Protein AF-A0A5Q4SX88-F1 (afdb_monomer)

Mean predicted aligned error: 12.03 Å

Radius of gyration: 27.86 Å; Cα contacts (8 Å, |Δi|>4): 164; chains: 1; bounding box: 50×24×76 Å

Foldseek 3Di:
DFLLVVLCVVCVVLVHDSVVQCVQQVPPDSRPDDVPDDTDDDPPPPVPPPPDFDFDADPDLVCQDAFQFAVLQLLLFVLLVVVVLQQDPVGTHRGRDPRQLSSQLSLQVVVVDDDPSSRSGDDRVSRVVSRRGDDD

Structure (mmCIF, N/CA/C/O backbone):
data_AF-A0A5Q4SX88-F1
#
_entry.id   AF-A0A5Q4SX88-F1
#
loop_
_atom_site.group_PDB
_atom_site.id
_atom_site.type_symbol
_atom_site.label_atom_id
_atom_site.label_alt_id
_atom_site.label_comp_id
_atom_site.label_asym_id
_atom_site.label_entity_id
_atom_site.label_seq_id
_atom_site.pdbx_PDB_ins_code
_atom_site.Cartn_x
_atom_site.Cartn_y
_atom_site.Cartn_z
_atom_site.occupancy
_atom_site.B_iso_or_equiv
_atom_site.auth_seq_id
_atom_site.auth_comp_id
_atom_site.auth_asym_id
_atom_site.auth_atom_id
_atom_site.pdbx_PDB_model_num
ATOM 1 N N . MET A 1 1 ? -32.155 2.358 54.086 1.00 53.03 1 MET A N 1
ATOM 2 C CA . MET A 1 1 ? -31.452 2.124 52.805 1.00 53.03 1 MET A CA 1
ATOM 3 C C . MET A 1 1 ? -30.648 0.853 52.963 1.00 53.03 1 MET A C 1
ATOM 5 O O . MET A 1 1 ? -30.009 0.718 54.001 1.00 53.03 1 MET A O 1
ATOM 9 N N . LYS A 1 2 ? -30.743 -0.087 52.019 1.00 61.09 2 LYS A N 1
ATOM 10 C CA . LYS A 1 2 ? -29.957 -1.328 52.047 1.00 61.09 2 LYS A CA 1
ATOM 11 C C . LYS A 1 2 ? -28.731 -1.163 51.150 1.00 61.09 2 LYS A C 1
ATOM 13 O O . LYS A 1 2 ? -28.783 -0.443 50.158 1.00 61.09 2 LYS A O 1
ATOM 18 N N . SER A 1 3 ? -27.621 -1.799 51.494 1.00 59.66 3 SER A N 1
ATOM 19 C CA . SER A 1 3 ? -26.359 -1.692 50.749 1.00 59.66 3 SER A CA 1
ATOM 20 C C . SER A 1 3 ? -26.474 -2.179 49.293 1.00 59.66 3 SER A C 1
ATOM 22 O O . SER A 1 3 ? -25.838 -1.594 48.412 1.00 59.66 3 SER A O 1
ATOM 24 N N . GLY A 1 4 ? -27.362 -3.138 48.999 1.00 63.97 4 GLY A N 1
ATOM 25 C CA . GLY A 1 4 ? -27.750 -3.494 47.630 1.00 63.97 4 GLY A CA 1
ATOM 26 C C . GLY A 1 4 ? -28.327 -2.332 46.800 1.00 63.97 4 GLY A C 1
ATOM 27 O O . GLY A 1 4 ? -28.047 -2.237 45.600 1.00 63.97 4 GLY A O 1
ATOM 28 N N . ASP A 1 5 ? -29.037 -1.386 47.425 1.00 74.12 5 ASP A N 1
ATOM 29 C CA . ASP A 1 5 ? -29.512 -0.160 46.762 1.00 74.12 5 ASP A CA 1
ATOM 30 C C . ASP A 1 5 ? -28.326 0.758 46.419 1.00 74.12 5 ASP A C 1
ATOM 32 O O . ASP A 1 5 ? -28.269 1.357 45.342 1.00 74.12 5 ASP A O 1
ATOM 36 N N . THR A 1 6 ? -27.328 0.816 47.307 1.00 81.56 6 THR A N 1
ATOM 37 C CA . THR A 1 6 ? -26.106 1.609 47.123 1.00 81.56 6 THR A CA 1
ATOM 38 C C . THR A 1 6 ? -25.249 1.065 45.980 1.00 81.56 6 THR A C 1
ATOM 40 O O . THR A 1 6 ? -24.835 1.831 45.108 1.00 81.56 6 THR A O 1
ATOM 43 N N . LEU A 1 7 ? -25.014 -0.253 45.923 1.00 84.06 7 LEU A N 1
ATOM 44 C CA . LEU A 1 7 ? -24.296 -0.867 44.800 1.00 84.06 7 LEU A CA 1
ATOM 45 C C . LEU A 1 7 ? -25.041 -0.674 43.482 1.00 84.06 7 LEU A C 1
ATOM 47 O O . LEU A 1 7 ? -24.400 -0.417 42.464 1.00 84.06 7 LEU A O 1
ATOM 51 N N . SER A 1 8 ? -26.373 -0.750 43.496 1.00 86.56 8 SER A N 1
ATOM 52 C CA . SER A 1 8 ? -27.201 -0.508 42.310 1.00 86.56 8 SER A CA 1
ATOM 53 C C . SER A 1 8 ? -27.068 0.933 41.805 1.00 86.56 8 SER A C 1
ATOM 55 O O . SER A 1 8 ? -26.908 1.158 40.601 1.00 86.56 8 SER A O 1
ATOM 57 N N . ALA A 1 9 ? -27.037 1.916 42.710 1.00 86.62 9 ALA A N 1
ATOM 58 C CA . ALA A 1 9 ? -26.814 3.319 42.361 1.00 86.62 9 ALA A CA 1
ATOM 59 C C . ALA A 1 9 ? -25.403 3.564 41.791 1.00 86.62 9 ALA A C 1
ATOM 61 O O . ALA A 1 9 ? -25.248 4.266 40.788 1.00 86.62 9 ALA A O 1
ATOM 62 N N . ILE A 1 10 ? -24.370 2.947 42.377 1.00 85.00 10 ILE A N 1
ATOM 63 C CA . ILE A 1 10 ? -22.984 3.035 41.884 1.00 85.00 10 ILE A CA 1
ATOM 64 C C . ILE A 1 10 ? -22.863 2.363 40.514 1.00 85.00 10 ILE A C 1
ATOM 66 O O . ILE A 1 10 ? -22.294 2.943 39.588 1.00 85.00 10 ILE A O 1
ATOM 70 N N . ALA A 1 11 ? -23.429 1.167 40.359 1.00 86.94 11 ALA A N 1
ATOM 71 C CA . ALA A 1 11 ? -23.432 0.432 39.102 1.00 86.94 11 ALA A CA 1
ATOM 72 C C . ALA A 1 11 ? -24.060 1.269 37.982 1.00 86.94 11 ALA A C 1
ATOM 74 O O . ALA A 1 11 ? -23.442 1.459 36.936 1.00 86.94 11 ALA A O 1
ATOM 75 N N . THR A 1 12 ? -25.221 1.868 38.251 1.00 86.56 12 THR A N 1
ATOM 76 C CA . THR A 1 12 ? -25.916 2.756 37.310 1.00 86.56 12 THR A CA 1
ATOM 77 C C . THR A 1 12 ? -25.064 3.973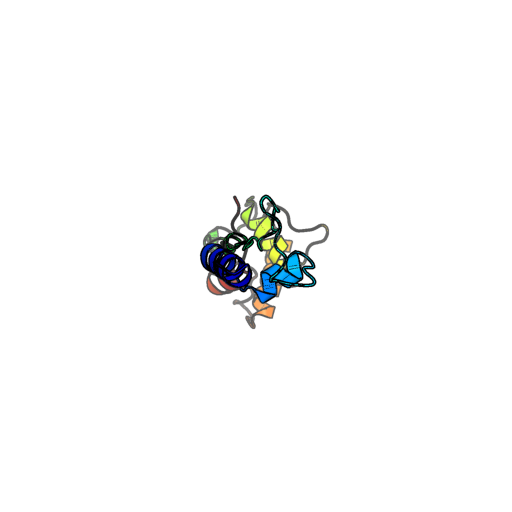 36.949 1.00 86.56 12 THR A C 1
ATOM 79 O O . THR A 1 12 ? -24.861 4.260 35.768 1.00 86.56 12 THR A O 1
ATOM 82 N N . ARG A 1 13 ? -24.486 4.657 37.947 1.00 85.81 13 ARG A N 1
ATOM 83 C CA . ARG A 1 13 ? -23.631 5.839 37.737 1.00 85.81 13 ARG A CA 1
ATOM 84 C C . ARG A 1 13 ? -22.412 5.537 36.864 1.00 85.81 13 ARG A C 1
ATOM 86 O O . ARG A 1 13 ? -22.007 6.374 36.062 1.00 85.81 13 ARG A O 1
ATOM 93 N N . HIS A 1 14 ? -21.844 4.345 37.011 1.00 86.50 14 HIS A N 1
ATOM 94 C CA . HIS A 1 14 ? -20.668 3.899 36.265 1.00 86.50 14 HIS A CA 1
ATOM 95 C C . HIS A 1 14 ? -21.012 3.019 35.057 1.00 86.50 14 HIS A C 1
ATOM 97 O O . HIS A 1 14 ? -20.108 2.436 34.459 1.00 86.50 14 HIS A O 1
ATOM 103 N N . LYS A 1 15 ? -22.298 2.946 34.675 1.00 86.06 15 LYS A N 1
ATOM 104 C CA . LYS A 1 15 ? -22.801 2.160 33.538 1.00 86.06 15 LYS A CA 1
ATOM 105 C C . LYS A 1 15 ? -22.282 0.711 33.548 1.00 86.06 15 LYS A C 1
ATOM 107 O O . LYS A 1 15 ? -21.815 0.187 32.540 1.00 86.06 15 LYS A O 1
ATOM 112 N N . THR A 1 16 ? -22.333 0.079 34.713 1.00 88.38 16 THR A N 1
ATOM 113 C CA . THR A 1 16 ? -21.949 -1.317 34.949 1.00 88.38 16 THR A CA 1
ATOM 114 C C . THR A 1 16 ? -23.057 -2.044 35.720 1.00 88.38 16 THR A C 1
ATOM 116 O O . THR A 1 16 ? -24.146 -1.501 35.889 1.00 88.38 16 THR A O 1
ATOM 119 N N . THR A 1 17 ? -22.814 -3.273 36.182 1.00 88.88 17 THR A N 1
ATOM 120 C CA . THR A 1 17 ? -23.775 -4.054 36.979 1.00 88.88 17 THR A CA 1
ATOM 121 C C . THR A 1 17 ? -23.272 -4.297 38.399 1.00 88.88 17 THR A C 1
ATOM 123 O O . THR A 1 17 ? -22.064 -4.321 38.649 1.00 88.88 17 THR A O 1
ATOM 126 N N . VAL A 1 18 ? -24.200 -4.537 39.329 1.00 87.56 18 VAL A N 1
ATOM 127 C CA . VAL A 1 18 ? -23.877 -4.927 40.712 1.00 87.56 18 VAL A CA 1
ATOM 128 C C . VAL A 1 18 ? -23.005 -6.181 40.731 1.00 87.56 18 VAL A C 1
ATOM 130 O O . VAL A 1 18 ? -21.976 -6.196 41.398 1.00 87.56 18 VAL A O 1
ATOM 133 N N . ALA A 1 19 ? -23.340 -7.192 39.924 1.00 86.06 19 ALA A N 1
ATOM 134 C CA . ALA A 1 19 ? -22.550 -8.417 39.809 1.00 86.06 19 ALA A CA 1
ATOM 135 C C . ALA A 1 19 ? -21.100 -8.141 39.370 1.00 86.06 19 ALA A C 1
ATOM 137 O O . ALA A 1 19 ? -20.157 -8.726 39.906 1.00 86.06 19 ALA A O 1
ATOM 138 N N . THR A 1 20 ? -20.899 -7.209 38.433 1.00 85.94 20 THR A N 1
ATOM 139 C CA . THR A 1 20 ? -19.560 -6.786 38.007 1.00 85.94 20 THR A CA 1
ATOM 140 C C . THR A 1 20 ? -18.801 -6.089 39.134 1.00 85.94 20 THR A C 1
ATOM 142 O O . THR A 1 20 ? -17.618 -6.366 39.318 1.00 85.94 20 THR A O 1
ATOM 145 N N . LEU A 1 21 ? -19.458 -5.222 39.911 1.00 87.50 21 LEU A N 1
ATOM 146 C CA . LEU A 1 21 ? -18.837 -4.553 41.059 1.00 87.50 21 LEU A CA 1
ATOM 147 C C . LEU A 1 21 ? -18.451 -5.542 42.161 1.00 87.50 21 LEU A C 1
ATOM 149 O O . LEU A 1 21 ? -17.328 -5.479 42.659 1.00 87.50 21 LEU A O 1
ATOM 153 N N . VAL A 1 22 ? -19.342 -6.474 42.499 1.00 88.19 22 VAL A N 1
ATOM 154 C CA . VAL A 1 22 ? -19.111 -7.538 43.489 1.00 88.19 22 VAL A CA 1
ATOM 155 C C . VAL A 1 22 ? -17.902 -8.375 43.088 1.00 88.19 22 VAL A C 1
ATOM 157 O O . VAL A 1 22 ? -16.968 -8.529 43.873 1.00 88.19 22 VAL A O 1
ATOM 160 N N . LYS A 1 23 ? -17.858 -8.821 41.827 1.00 85.75 23 LYS A N 1
ATOM 161 C CA . LYS A 1 23 ? -16.741 -9.604 41.290 1.00 85.75 23 LYS A CA 1
ATOM 162 C C . LYS A 1 23 ? -15.431 -8.816 41.261 1.00 85.75 23 LYS A C 1
ATOM 164 O O . LYS A 1 23 ? -14.398 -9.344 41.649 1.00 85.75 23 LYS A O 1
ATOM 169 N N . LEU A 1 24 ? -15.453 -7.556 40.823 1.00 88.50 24 LEU A N 1
ATOM 170 C CA . LEU A 1 24 ? -14.246 -6.727 40.704 1.00 88.50 24 LEU A CA 1
ATOM 171 C C . LEU A 1 24 ? -13.615 -6.401 42.067 1.00 88.50 24 LEU A C 1
ATOM 173 O O . LEU A 1 24 ? -12.403 -6.199 42.167 1.00 88.50 24 LEU A O 1
ATOM 177 N N . ASN A 1 25 ? -14.441 -6.347 43.108 1.00 87.31 25 ASN A N 1
ATOM 178 C CA . ASN A 1 25 ? -14.020 -6.036 44.470 1.00 87.31 25 ASN A CA 1
ATOM 179 C C . ASN A 1 25 ? -13.910 -7.268 45.373 1.00 87.31 25 ASN A C 1
ATOM 181 O O . ASN A 1 25 ? -13.575 -7.106 46.541 1.00 87.31 25 ASN A O 1
ATOM 185 N N . ASN A 1 26 ? -14.159 -8.474 44.847 1.00 87.88 26 ASN A N 1
ATOM 186 C CA .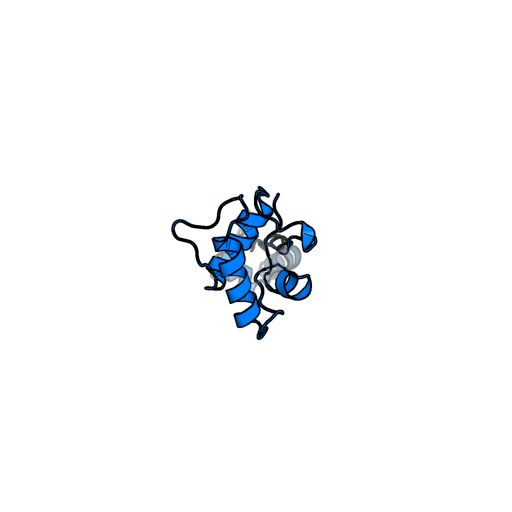 ASN A 1 26 ? -14.214 -9.725 45.609 1.00 87.88 26 ASN A CA 1
ATOM 187 C C . ASN A 1 26 ? -15.129 -9.636 46.847 1.00 87.88 26 ASN A C 1
ATOM 189 O O . ASN A 1 26 ? -14.785 -10.138 47.918 1.00 87.88 26 ASN A O 1
ATOM 193 N N . LEU A 1 27 ? -16.282 -8.973 46.711 1.00 84.25 27 LEU A N 1
ATOM 194 C CA . LEU A 1 27 ? -17.258 -8.869 47.795 1.00 84.25 27 LEU A CA 1
ATOM 195 C C . LEU A 1 27 ? -17.934 -10.230 47.985 1.00 84.25 27 LEU A C 1
ATOM 197 O O . LEU A 1 27 ? -18.436 -10.814 47.026 1.00 84.25 27 LEU A O 1
ATOM 201 N N . ARG A 1 28 ? -17.913 -10.744 49.218 1.00 77.62 28 ARG A N 1
ATOM 202 C CA . ARG A 1 28 ? -18.591 -11.999 49.582 1.00 77.62 28 ARG A CA 1
ATOM 203 C C . ARG A 1 28 ? -20.079 -11.785 49.803 1.00 77.62 28 ARG A C 1
ATOM 205 O O . ARG A 1 28 ? -20.873 -12.596 49.342 1.00 77.62 28 ARG A O 1
ATOM 212 N N . ASP A 1 29 ? -20.419 -10.677 50.451 1.00 75.00 29 ASP A N 1
ATOM 213 C CA . ASP A 1 29 ? -21.787 -10.223 50.628 1.00 75.00 29 ASP A CA 1
ATOM 214 C C . ASP A 1 29 ? -21.927 -8.802 50.044 1.00 75.00 29 ASP A C 1
ATOM 216 O O . ASP A 1 29 ? -21.221 -7.885 50.476 1.00 75.00 29 ASP A O 1
ATOM 220 N N . PRO A 1 30 ? -22.777 -8.599 49.023 1.00 70.00 30 PRO A N 1
ATOM 221 C CA . PRO A 1 30 ? -23.085 -7.277 48.484 1.00 70.00 30 PRO A CA 1
ATOM 222 C C . PRO A 1 30 ? -23.770 -6.346 49.497 1.00 70.00 30 PRO A C 1
ATOM 224 O O . PRO A 1 30 ? -23.750 -5.128 49.297 1.00 70.00 30 PRO A O 1
ATOM 227 N N . ASP A 1 31 ? -24.376 -6.894 50.556 1.00 74.44 31 ASP A N 1
ATOM 228 C CA . ASP A 1 31 ? -25.091 -6.121 51.565 1.00 74.44 31 ASP A CA 1
ATOM 229 C C . ASP A 1 31 ? -24.195 -5.626 52.727 1.00 74.44 31 ASP A C 1
ATOM 231 O O . ASP A 1 31 ? -24.562 -4.690 53.447 1.00 74.44 31 ASP A O 1
ATOM 235 N N . GLU A 1 32 ? -22.972 -6.151 52.854 1.00 71.75 32 GLU A N 1
ATOM 236 C CA . GLU A 1 32 ? -21.982 -5.748 53.866 1.00 71.75 32 GLU A CA 1
ATOM 237 C C . GLU A 1 32 ? -21.006 -4.678 53.346 1.00 71.75 32 GLU A C 1
ATOM 239 O O . GLU A 1 32 ? -19.796 -4.887 53.233 1.00 71.75 32 GLU A O 1
ATOM 244 N N . LEU A 1 33 ? -21.521 -3.492 53.024 1.00 72.38 33 LEU A N 1
ATOM 245 C CA . LEU A 1 33 ? -20.669 -2.342 52.717 1.00 72.38 33 LEU A CA 1
ATOM 246 C C . LEU A 1 33 ? -20.375 -1.517 53.970 1.00 72.38 33 LEU A C 1
ATOM 248 O O . LEU A 1 33 ? -21.285 -1.016 54.630 1.00 72.38 33 LEU A O 1
ATOM 252 N N . ALA A 1 34 ? -19.091 -1.303 54.258 1.00 74.50 34 ALA A N 1
ATOM 253 C CA . ALA A 1 34 ? -18.670 -0.401 55.321 1.00 74.50 34 ALA A CA 1
ATOM 254 C C . ALA A 1 34 ? -18.719 1.064 54.856 1.00 74.50 34 ALA A C 1
ATOM 256 O O . ALA A 1 34 ? -18.313 1.409 53.741 1.00 74.50 34 ALA A O 1
ATOM 257 N N . VAL A 1 35 ? -19.172 1.961 55.735 1.00 70.94 35 VAL A N 1
ATOM 258 C CA . VAL A 1 35 ? -19.129 3.406 55.473 1.00 70.94 35 VAL A CA 1
ATOM 259 C C . VAL A 1 35 ? -17.669 3.836 55.281 1.00 70.94 35 VAL A C 1
ATOM 261 O O . VAL A 1 35 ? -16.817 3.559 56.119 1.00 70.94 35 VAL A O 1
ATOM 264 N N . GLY A 1 36 ? -17.374 4.496 54.156 1.00 72.88 36 GLY A N 1
ATOM 265 C CA . GLY A 1 36 ? -16.015 4.911 53.775 1.00 72.88 36 GLY A CA 1
ATOM 266 C C . GLY A 1 36 ? -15.236 3.898 52.923 1.00 72.88 36 GLY A C 1
ATOM 267 O O . GLY A 1 36 ? -14.117 4.188 52.494 1.00 72.88 36 GLY A O 1
ATOM 268 N N . GLN A 1 37 ? -15.818 2.735 52.621 1.00 80.38 37 GLN A N 1
ATOM 269 C CA . GLN A 1 37 ? -15.193 1.725 51.772 1.00 80.38 37 GLN A CA 1
ATOM 270 C C . GLN A 1 37 ? -15.015 2.224 50.329 1.00 80.38 37 GLN A C 1
ATOM 272 O O . GLN A 1 37 ? -15.953 2.675 49.671 1.00 80.38 37 GLN A O 1
ATOM 277 N N . ARG A 1 38 ? -13.790 2.110 49.807 1.00 82.56 38 ARG A N 1
ATOM 278 C CA . ARG A 1 38 ? -13.466 2.445 48.414 1.00 82.56 38 ARG A CA 1
ATOM 279 C C . ARG A 1 38 ? -13.730 1.235 47.525 1.00 82.56 38 ARG A C 1
ATOM 281 O O . ARG A 1 38 ? -13.111 0.191 47.708 1.00 82.56 38 ARG A O 1
ATOM 288 N N . LEU A 1 39 ? -14.607 1.394 46.539 1.00 83.62 39 LEU A N 1
ATOM 289 C CA . LEU A 1 39 ? -14.907 0.363 45.549 1.00 83.62 39 LEU A CA 1
ATOM 290 C C . LEU A 1 39 ? -14.162 0.639 44.243 1.00 83.62 39 LEU A C 1
ATOM 292 O O . LEU A 1 39 ? -14.180 1.750 43.713 1.00 83.62 39 LEU A O 1
ATOM 296 N N . LYS A 1 40 ? -13.538 -0.400 43.694 1.00 83.81 40 LYS A N 1
ATOM 297 C CA . LYS A 1 40 ? -13.066 -0.433 42.313 1.00 83.81 40 LYS A CA 1
ATOM 298 C C . LYS A 1 40 ? -14.287 -0.476 41.408 1.00 83.81 40 LYS A C 1
ATOM 300 O O . LYS A 1 40 ? -15.118 -1.375 41.509 1.00 83.81 40 LYS A O 1
ATOM 305 N N . VAL A 1 41 ? -14.384 0.483 40.506 1.00 85.62 41 VAL A N 1
ATOM 306 C CA . VAL A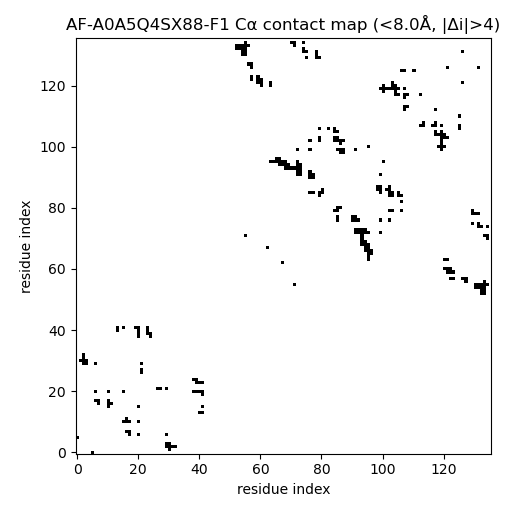 1 41 ? -15.365 0.462 39.424 1.00 85.62 41 VAL A CA 1
ATOM 307 C C . VAL A 1 41 ? -14.643 0.074 38.138 1.00 85.62 41 VAL A C 1
ATOM 309 O O . VAL A 1 41 ? -13.474 0.440 37.976 1.00 85.62 41 VAL A O 1
ATOM 312 N N . PRO A 1 42 ? -15.279 -0.676 37.224 1.00 77.38 42 PRO A N 1
ATOM 313 C CA . PRO A 1 42 ? -14.693 -0.933 35.921 1.00 77.38 42 PRO A CA 1
ATOM 314 C C . PRO A 1 42 ? -14.430 0.412 35.253 1.00 77.38 4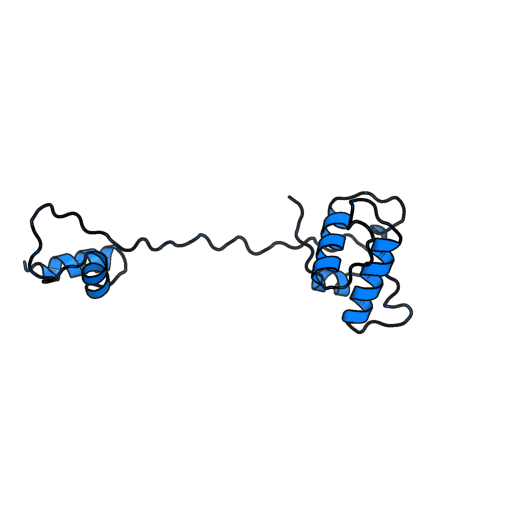2 PRO A C 1
ATOM 316 O O . PRO A 1 42 ? -15.363 1.193 35.053 1.00 77.38 42 PRO A O 1
ATOM 319 N N . SER A 1 43 ? -13.173 0.700 34.913 1.00 71.75 43 SER A N 1
ATOM 320 C CA . SER A 1 43 ? -12.950 1.732 33.917 1.00 71.75 43 SER A CA 1
ATOM 321 C C . SER A 1 43 ? -13.452 1.129 32.612 1.00 71.75 43 SER A C 1
ATOM 323 O O . SER A 1 43 ? -12.996 0.068 32.176 1.00 71.75 43 SER A O 1
ATOM 325 N N . MET A 1 44 ? -14.446 1.764 31.996 1.00 64.81 44 MET A N 1
ATOM 326 C CA . MET A 1 44 ? -14.593 1.576 30.566 1.00 64.81 44 MET A CA 1
ATOM 327 C C . MET A 1 44 ? -13.337 2.183 29.978 1.00 64.81 44 MET A C 1
ATOM 329 O O . MET A 1 44 ? -13.247 3.397 29.799 1.00 64.81 44 MET A O 1
ATOM 333 N N . ASN A 1 45 ? -12.338 1.338 29.751 1.00 55.69 45 ASN A N 1
ATOM 334 C CA . ASN A 1 45 ? -11.240 1.673 28.882 1.00 55.69 45 ASN A CA 1
ATOM 335 C C . ASN A 1 45 ? -11.867 1.762 27.490 1.00 55.69 45 ASN A C 1
ATOM 337 O O . ASN A 1 45 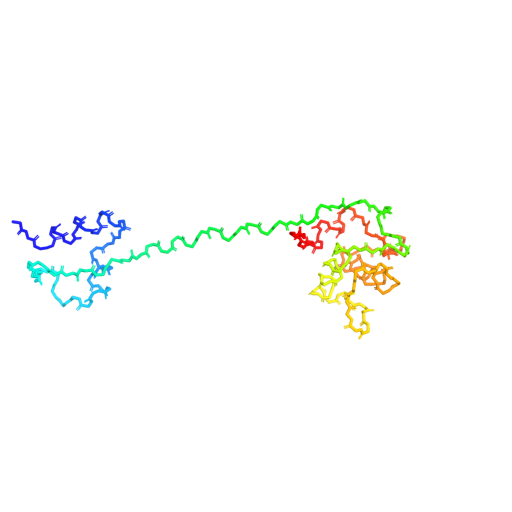? -11.821 0.820 26.701 1.00 55.69 45 ASN A O 1
ATOM 341 N N . ILE A 1 46 ? -12.534 2.887 27.217 1.00 55.44 46 ILE A N 1
ATOM 342 C CA . ILE A 1 46 ? -12.780 3.345 25.865 1.00 55.44 46 ILE A CA 1
ATOM 343 C C . ILE A 1 46 ? -11.382 3.695 25.384 1.00 55.44 46 ILE A C 1
ATOM 345 O O . ILE A 1 46 ? -10.958 4.847 25.430 1.00 55.44 46 ILE A O 1
ATOM 349 N N . ALA A 1 47 ? -10.612 2.663 25.028 1.00 51.44 47 ALA A N 1
ATOM 350 C CA . ALA A 1 47 ? -9.460 2.840 24.182 1.00 51.44 47 ALA A CA 1
ATOM 351 C C . ALA A 1 47 ? -10.007 3.660 23.023 1.00 51.44 47 ALA A C 1
ATOM 353 O O . ALA A 1 47 ? -10.918 3.200 22.326 1.00 51.44 47 ALA A O 1
ATOM 354 N N . ALA A 1 48 ? -9.556 4.915 22.921 1.00 52.75 48 ALA A N 1
ATOM 355 C CA . ALA A 1 48 ? -9.935 5.776 21.820 1.00 52.75 48 ALA A CA 1
ATOM 356 C C . ALA A 1 48 ? -9.824 4.925 20.551 1.00 52.75 48 ALA A C 1
ATOM 358 O O . ALA A 1 48 ? -8.836 4.183 20.438 1.00 52.75 48 ALA A O 1
ATOM 359 N N . PRO A 1 49 ? -10.837 4.930 19.663 1.00 51.06 49 PRO A N 1
ATOM 360 C CA . PRO A 1 49 ? -10.771 4.122 18.460 1.00 51.06 49 PRO A CA 1
ATOM 361 C C . PRO A 1 49 ? -9.420 4.415 17.819 1.00 51.06 49 PRO A C 1
ATOM 363 O O . PRO A 1 49 ? -9.111 5.575 17.538 1.00 51.06 49 PRO A O 1
ATOM 366 N N . LYS A 1 50 ? -8.572 3.381 17.704 1.00 49.25 50 LYS A N 1
ATOM 367 C CA . LYS A 1 50 ? -7.265 3.500 17.056 1.00 49.25 50 LYS A CA 1
ATOM 368 C C . LYS A 1 50 ? -7.529 4.248 15.751 1.00 49.25 50 LYS A C 1
ATOM 370 O O . LYS A 1 50 ? -8.398 3.768 15.014 1.00 49.25 50 LYS A O 1
ATOM 375 N N . PRO A 1 51 ? -6.891 5.411 15.495 1.00 57.44 51 PRO A N 1
ATOM 376 C CA . PRO A 1 51 ? -7.189 6.197 14.309 1.00 57.44 51 PRO A CA 1
ATOM 377 C C . PRO A 1 51 ? -7.222 5.257 13.112 1.00 57.44 51 PRO A C 1
ATOM 379 O O . PRO A 1 51 ? -6.280 4.477 12.929 1.00 57.44 51 PRO A O 1
ATOM 382 N N . ALA A 1 52 ? -8.341 5.244 12.381 1.00 61.12 52 ALA A N 1
ATOM 383 C CA . ALA A 1 52 ? -8.477 4.389 11.213 1.00 61.12 52 ALA A CA 1
ATOM 384 C C . ALA A 1 52 ? -7.248 4.631 10.331 1.00 61.12 52 ALA A C 1
ATOM 386 O O . ALA A 1 52 ? -6.916 5.786 10.055 1.00 61.12 52 ALA A O 1
ATOM 387 N N . ALA A 1 53 ? -6.524 3.562 9.987 1.00 70.25 53 ALA A N 1
ATOM 388 C CA . ALA A 1 53 ? -5.277 3.680 9.246 1.00 70.25 53 ALA A CA 1
ATOM 389 C C . ALA A 1 53 ? -5.535 4.497 7.972 1.00 70.25 53 ALA A C 1
ATOM 391 O O . ALA A 1 53 ? -6.304 4.073 7.111 1.00 70.25 53 ALA A O 1
ATOM 392 N N . GLN A 1 54 ? -4.934 5.685 7.885 1.00 89.12 54 GLN A N 1
ATOM 393 C CA . GLN A 1 54 ? -5.023 6.506 6.686 1.00 89.12 54 GLN A CA 1
ATOM 394 C C . GLN A 1 54 ? -4.044 5.955 5.657 1.00 89.12 54 GLN A C 1
ATOM 396 O O . GLN A 1 54 ? -2.888 5.661 5.982 1.00 89.12 54 GLN A O 1
ATOM 401 N N . TYR A 1 55 ? -4.513 5.816 4.422 1.00 94.62 55 TYR A N 1
ATOM 402 C CA . TYR A 1 55 ? -3.692 5.360 3.310 1.00 94.62 55 TYR A CA 1
ATOM 403 C C . TYR A 1 55 ? -3.249 6.537 2.449 1.00 94.62 55 TYR A C 1
ATOM 405 O O . TYR A 1 55 ? -3.951 7.544 2.340 1.00 94.62 55 TYR A O 1
ATOM 413 N N . GLU A 1 56 ? -2.067 6.403 1.862 1.00 94.56 56 GLU A N 1
ATOM 414 C CA . GLU A 1 56 ? -1.512 7.379 0.936 1.00 94.56 56 GLU A CA 1
ATOM 415 C C . GLU A 1 56 ? -2.380 7.412 -0.332 1.00 94.56 56 GLU A C 1
ATOM 417 O O . GLU A 1 56 ? -2.574 6.356 -0.948 1.00 94.56 56 GLU A O 1
ATOM 422 N N . PRO A 1 57 ? -2.932 8.571 -0.741 1.00 95.75 57 PRO A N 1
ATOM 423 C CA . PRO A 1 57 ? -3.635 8.664 -2.013 1.00 95.75 57 PRO A CA 1
ATOM 424 C C . PRO A 1 57 ? -2.674 8.358 -3.163 1.00 95.75 57 PRO A C 1
ATOM 426 O O . PRO A 1 57 ? -1.471 8.588 -3.065 1.00 95.75 57 PRO A O 1
ATOM 429 N N . PHE A 1 58 ? -3.200 7.840 -4.271 1.00 96.88 58 PHE A N 1
ATOM 430 C CA . PHE A 1 58 ? -2.375 7.569 -5.442 1.00 96.88 58 PHE A CA 1
ATOM 431 C C . PHE A 1 58 ? -1.736 8.871 -5.968 1.00 96.88 58 PHE A C 1
ATOM 433 O O . PHE A 1 58 ? -2.474 9.756 -6.406 1.00 96.88 58 PHE A O 1
ATOM 440 N N . PRO A 1 59 ? -0.393 8.997 -5.985 1.00 96.50 59 PRO A N 1
ATOM 441 C CA . PRO A 1 59 ? 0.282 10.242 -6.364 1.00 96.50 59 PRO A CA 1
ATOM 442 C C . PRO A 1 59 ? 0.333 10.474 -7.887 1.00 96.50 59 PRO A C 1
ATOM 444 O O . PRO A 1 59 ? 0.902 11.465 -8.342 1.00 96.50 59 PRO A O 1
ATOM 447 N N . GLY A 1 60 ? -0.245 9.565 -8.681 1.00 97.12 60 GLY A N 1
ATOM 448 C CA . GLY A 1 60 ? -0.187 9.570 -10.142 1.00 97.12 60 GLY A CA 1
ATOM 449 C C . GLY A 1 60 ? 0.933 8.684 -10.692 1.00 97.12 60 GLY A C 1
ATOM 450 O O . GLY A 1 60 ? 1.988 8.541 -10.082 1.00 97.12 60 GLY A O 1
ATOM 451 N N . ALA A 1 61 ? 0.728 8.093 -11.873 1.00 96.56 61 ALA A N 1
ATOM 452 C CA . ALA A 1 61 ? 1.697 7.161 -12.464 1.00 96.56 61 ALA A CA 1
ATOM 453 C C . ALA A 1 61 ? 3.040 7.847 -12.772 1.00 96.56 61 ALA A C 1
ATOM 455 O O . ALA A 1 61 ? 4.104 7.291 -12.513 1.00 96.56 61 ALA A O 1
ATOM 456 N N . ALA A 1 62 ? 2.988 9.105 -13.227 1.00 96.75 62 ALA A N 1
ATOM 457 C CA . ALA A 1 62 ? 4.163 9.922 -13.527 1.00 96.75 62 ALA A CA 1
ATOM 458 C C . ALA A 1 62 ? 5.054 10.206 -12.304 1.00 96.75 62 ALA A C 1
ATOM 460 O O . ALA A 1 62 ? 6.192 10.630 -12.475 1.00 96.75 62 ALA A O 1
ATOM 461 N N . PHE A 1 63 ? 4.573 9.970 -11.079 1.00 97.25 63 PHE A N 1
ATOM 462 C CA . PHE A 1 63 ? 5.389 10.065 -9.869 1.00 97.25 63 PHE A CA 1
ATOM 463 C C . PHE A 1 63 ? 6.492 8.994 -9.830 1.00 97.25 63 PHE A C 1
ATOM 465 O O . PHE A 1 63 ? 7.585 9.243 -9.317 1.00 97.25 63 PHE A O 1
ATOM 472 N N . PHE A 1 64 ? 6.222 7.811 -10.387 1.00 96.81 64 PHE A N 1
ATOM 473 C CA . PHE A 1 64 ? 7.087 6.637 -10.302 1.00 96.81 64 PHE A CA 1
ATOM 474 C C . PHE A 1 64 ? 8.046 6.576 -11.489 1.00 96.81 64 PHE A C 1
ATOM 476 O O . PHE A 1 64 ? 7.849 5.840 -12.454 1.00 96.81 64 PHE A O 1
ATOM 483 N N . HIS A 1 65 ? 9.107 7.372 -11.408 1.00 94.50 65 HIS A N 1
ATOM 484 C CA . HIS A 1 65 ? 10.156 7.434 -12.419 1.00 94.50 65 HIS A CA 1
ATOM 485 C C . HIS A 1 65 ? 11.543 7.244 -11.801 1.00 94.50 65 HIS A C 1
ATOM 487 O O . HIS A 1 65 ? 11.775 7.526 -10.623 1.00 94.50 65 HIS A O 1
ATOM 493 N N . THR A 1 66 ? 12.493 6.774 -12.611 1.00 89.25 66 THR A N 1
ATOM 494 C CA . THR A 1 66 ? 13.891 6.590 -12.201 1.00 89.25 66 THR A CA 1
ATOM 495 C C . THR A 1 66 ? 14.465 7.884 -11.621 1.00 89.25 66 THR A C 1
ATOM 497 O O . THR A 1 66 ? 14.230 8.972 -12.150 1.00 89.25 66 THR A O 1
ATOM 500 N N . GLY A 1 67 ? 15.194 7.761 -10.511 1.00 84.56 67 GLY A N 1
ATOM 501 C CA . GLY A 1 67 ? 15.813 8.891 -9.812 1.00 84.56 67 GLY A CA 1
ATOM 502 C C . GLY A 1 67 ? 14.888 9.641 -8.847 1.00 84.56 67 GLY A C 1
ATOM 503 O O . GLY A 1 67 ? 15.371 10.480 -8.090 1.00 84.56 67 GLY A O 1
ATOM 504 N N . ARG A 1 68 ? 13.580 9.335 -8.806 1.00 94.88 68 ARG A N 1
ATOM 505 C CA . ARG A 1 68 ? 12.680 9.870 -7.775 1.00 94.88 68 ARG A CA 1
ATOM 506 C C . ARG A 1 68 ? 13.091 9.345 -6.402 1.00 94.88 68 ARG A C 1
ATOM 508 O O . ARG A 1 68 ? 13.183 8.137 -6.218 1.00 94.88 68 ARG A O 1
ATOM 515 N N . THR A 1 69 ? 13.217 10.240 -5.426 1.00 97.44 69 THR A N 1
ATOM 516 C CA . THR A 1 69 ? 13.389 9.886 -4.010 1.00 97.44 69 THR A CA 1
ATOM 517 C C . THR A 1 69 ? 12.214 10.426 -3.197 1.00 97.44 69 THR A C 1
ATOM 519 O O . THR A 1 69 ? 11.880 11.605 -3.302 1.00 97.44 69 THR A O 1
ATOM 522 N N . SER A 1 70 ? 11.546 9.572 -2.419 1.00 96.88 70 SER A N 1
ATOM 523 C CA . SER A 1 70 ? 10.420 9.945 -1.561 1.00 96.88 70 SER A CA 1
ATOM 524 C C . SER A 1 70 ? 10.142 8.892 -0.475 1.00 96.88 70 SER A C 1
ATOM 526 O O . SER A 1 70 ? 10.238 7.693 -0.749 1.00 96.88 70 SER A O 1
ATOM 528 N N . PRO A 1 71 ? 9.688 9.298 0.726 1.00 97.12 71 PRO A N 1
ATOM 529 C CA . PRO A 1 71 ? 9.147 8.381 1.733 1.00 97.12 71 PRO A CA 1
ATOM 530 C C . PRO A 1 71 ? 7.999 7.497 1.220 1.00 97.12 71 PRO A C 1
ATOM 532 O O . PRO A 1 71 ? 7.862 6.356 1.659 1.00 97.12 71 PRO A O 1
ATOM 535 N N . ILE A 1 72 ? 7.219 7.984 0.246 1.00 96.94 72 ILE A N 1
ATOM 536 C CA . ILE A 1 72 ? 6.125 7.232 -0.387 1.00 96.94 72 ILE A CA 1
ATOM 537 C C . ILE A 1 72 ? 6.656 5.961 -1.069 1.00 96.94 72 ILE A C 1
ATOM 539 O O . ILE A 1 72 ? 6.022 4.909 -0.982 1.00 96.94 72 ILE A O 1
ATOM 543 N N . VAL A 1 73 ? 7.842 6.020 -1.689 1.00 97.44 73 VAL A N 1
ATOM 544 C CA . VAL A 1 73 ? 8.476 4.854 -2.330 1.00 97.44 73 VAL A CA 1
ATOM 545 C C . VAL A 1 73 ? 8.879 3.822 -1.277 1.00 97.44 73 VAL A C 1
ATOM 547 O O . VAL A 1 73 ? 8.526 2.651 -1.409 1.00 97.44 73 VAL A O 1
ATOM 550 N N . THR A 1 74 ? 9.513 4.254 -0.179 1.00 97.31 74 THR A N 1
ATOM 551 C CA . THR A 1 74 ? 9.849 3.365 0.945 1.00 97.31 74 THR A CA 1
ATOM 552 C C . THR A 1 74 ? 8.599 2.692 1.509 1.00 97.31 74 THR A C 1
ATOM 554 O O . THR A 1 74 ? 8.594 1.486 1.760 1.00 97.31 74 THR A O 1
ATOM 557 N N . ALA A 1 75 ? 7.529 3.460 1.726 1.00 97.31 75 ALA A N 1
ATOM 558 C CA . ALA A 1 75 ? 6.281 2.969 2.297 1.00 97.31 75 ALA A CA 1
ATOM 559 C C . ALA A 1 75 ? 5.592 1.950 1.384 1.00 97.31 75 ALA A C 1
ATOM 561 O O . ALA A 1 75 ? 5.192 0.876 1.843 1.00 97.31 75 ALA A O 1
ATOM 562 N N . MET A 1 76 ? 5.518 2.253 0.086 1.00 98.00 76 MET A N 1
ATOM 563 C CA . MET A 1 76 ? 5.038 1.327 -0.936 1.00 98.00 76 MET A CA 1
ATOM 564 C C . MET A 1 76 ? 5.872 0.044 -0.928 1.00 98.00 76 MET A C 1
ATOM 566 O O . MET A 1 76 ? 5.315 -1.047 -0.826 1.00 98.00 76 MET A O 1
ATOM 570 N N . GLY A 1 77 ? 7.200 0.158 -0.957 1.00 97.69 77 GLY A N 1
ATOM 571 C CA . GLY A 1 77 ? 8.098 -0.989 -0.958 1.00 97.69 77 GLY A CA 1
ATOM 572 C C . GLY A 1 77 ? 7.959 -1.873 0.282 1.00 97.69 77 GLY A C 1
ATOM 573 O O . GLY A 1 77 ? 7.893 -3.097 0.169 1.00 97.69 77 GLY A O 1
ATOM 574 N N . ARG A 1 78 ? 7.809 -1.279 1.473 1.00 97.62 78 ARG A N 1
ATOM 575 C CA . ARG A 1 78 ? 7.526 -2.024 2.716 1.00 97.62 78 ARG A CA 1
ATOM 576 C C . ARG A 1 78 ? 6.220 -2.800 2.613 1.00 97.62 78 ARG A C 1
ATOM 578 O O . ARG A 1 78 ? 6.137 -3.942 3.063 1.00 97.62 78 ARG A O 1
ATOM 585 N N . ARG A 1 79 ? 5.204 -2.200 1.996 1.00 97.88 79 ARG A N 1
ATOM 586 C CA . ARG A 1 79 ? 3.914 -2.853 1.811 1.00 97.88 79 ARG A CA 1
ATOM 587 C C . ARG A 1 79 ? 3.979 -3.984 0.783 1.00 97.88 79 ARG A C 1
ATOM 589 O O . ARG A 1 79 ? 3.411 -5.040 1.036 1.00 97.88 79 ARG A O 1
ATOM 596 N N . LEU A 1 80 ? 4.740 -3.817 -0.299 1.00 98.31 80 LEU A N 1
ATOM 597 C CA . LEU A 1 80 ? 5.023 -4.887 -1.263 1.00 98.31 80 LEU A CA 1
ATOM 598 C C . LEU A 1 80 ? 5.737 -6.072 -0.601 1.00 98.31 80 LEU A C 1
ATOM 600 O O . LEU A 1 80 ? 5.385 -7.218 -0.873 1.00 98.31 80 LEU A O 1
ATOM 604 N N . VAL A 1 81 ? 6.698 -5.821 0.297 1.00 98.00 81 VAL A N 1
ATOM 605 C CA . VAL A 1 81 ? 7.335 -6.877 1.105 1.00 98.00 81 VAL A CA 1
ATOM 606 C C . VAL A 1 81 ? 6.304 -7.600 1.973 1.00 98.00 81 VAL A C 1
ATOM 608 O O . VAL A 1 81 ? 6.261 -8.826 1.949 1.00 98.00 81 VAL A O 1
ATOM 611 N N . ALA A 1 82 ? 5.439 -6.864 2.679 1.00 96.81 82 ALA A N 1
ATOM 612 C CA . ALA A 1 82 ? 4.386 -7.453 3.512 1.00 96.81 82 ALA A CA 1
ATOM 613 C C . ALA A 1 82 ? 3.378 -8.295 2.705 1.00 96.81 82 ALA A C 1
ATOM 615 O O . ALA A 1 82 ? 2.832 -9.265 3.216 1.00 96.81 82 ALA A O 1
ATOM 616 N N . GLU A 1 83 ? 3.158 -7.954 1.435 1.00 97.38 83 GLU A N 1
ATOM 617 C CA . GLU A 1 83 ? 2.335 -8.730 0.501 1.00 97.38 83 GLU A CA 1
ATOM 618 C C . GLU A 1 83 ? 3.074 -9.920 -0.140 1.00 97.38 83 GLU A C 1
ATOM 620 O O . GLU A 1 83 ? 2.509 -10.601 -1.001 1.00 97.38 83 GLU A O 1
ATOM 625 N N . GLY A 1 84 ? 4.332 -10.178 0.235 1.00 97.75 84 GLY A N 1
ATOM 626 C CA . GLY A 1 84 ? 5.170 -11.229 -0.356 1.00 97.75 84 GLY A CA 1
ATOM 627 C C . GLY A 1 84 ? 5.627 -10.924 -1.789 1.00 97.75 84 GLY A C 1
ATOM 628 O O . GLY A 1 84 ? 6.128 -11.798 -2.492 1.00 97.75 84 GLY A O 1
ATOM 629 N N . CYS A 1 85 ? 5.448 -9.682 -2.240 1.00 98.00 85 CYS A N 1
ATOM 630 C CA . CYS A 1 85 ? 5.781 -9.225 -3.588 1.00 98.00 85 CYS A CA 1
ATOM 631 C C . CYS A 1 85 ? 7.153 -8.540 -3.666 1.00 98.00 85 CYS A C 1
ATOM 633 O O . CYS A 1 85 ? 7.598 -8.208 -4.760 1.00 98.00 85 CYS A O 1
ATOM 635 N N . GLY A 1 86 ? 7.836 -8.341 -2.535 1.00 96.75 86 GLY A N 1
ATOM 636 C CA . GLY A 1 86 ? 9.150 -7.700 -2.483 1.00 96.75 86 GLY A CA 1
ATOM 637 C C . GLY A 1 86 ? 10.227 -8.461 -3.266 1.00 96.75 86 GLY A C 1
ATOM 638 O O . GLY A 1 86 ? 10.434 -9.657 -3.072 1.00 96.75 86 GLY A O 1
ATOM 639 N N . ARG A 1 87 ? 10.949 -7.745 -4.132 1.00 97.19 87 ARG A N 1
ATOM 640 C CA . ARG A 1 87 ? 12.088 -8.223 -4.940 1.00 97.19 87 ARG A CA 1
ATOM 641 C C . ARG A 1 87 ? 13.362 -7.447 -4.602 1.00 97.19 87 ARG A C 1
ATOM 643 O O . ARG A 1 87 ? 14.154 -7.098 -5.473 1.00 97.19 87 ARG A O 1
ATOM 650 N N . TYR A 1 88 ? 13.536 -7.161 -3.315 1.00 95.81 88 TYR A N 1
ATOM 651 C CA . TYR A 1 88 ? 14.666 -6.410 -2.778 1.00 95.81 88 TYR A CA 1
ATOM 652 C C . TYR A 1 88 ? 15.780 -7.342 -2.304 1.00 95.81 88 TYR A C 1
ATOM 654 O O . TYR A 1 88 ? 15.507 -8.403 -1.753 1.00 95.81 88 TYR A O 1
ATOM 662 N N . LYS A 1 89 ? 17.037 -6.913 -2.463 1.00 93.25 89 LYS A N 1
ATOM 663 C CA . LYS A 1 89 ? 18.197 -7.614 -1.884 1.00 93.25 89 LYS A CA 1
ATOM 664 C C . LYS A 1 89 ? 18.412 -7.271 -0.406 1.00 93.25 89 LYS A C 1
ATOM 666 O O . LYS A 1 89 ? 18.673 -8.158 0.389 1.00 93.25 89 LYS A O 1
ATOM 671 N N . GLN A 1 90 ? 18.320 -5.985 -0.061 1.00 91.25 90 GLN A N 1
ATOM 672 C CA . GLN A 1 90 ? 18.543 -5.468 1.302 1.00 91.25 90 GLN A CA 1
ATOM 673 C C . GLN A 1 90 ? 17.245 -4.942 1.935 1.00 91.25 90 GLN A C 1
ATOM 675 O O . GLN A 1 90 ? 17.071 -4.994 3.146 1.00 91.25 90 GLN A O 1
ATOM 680 N N . GLY A 1 91 ? 16.313 -4.470 1.108 1.00 92.81 91 GLY A N 1
ATOM 681 C CA . GLY A 1 91 ? 15.028 -3.920 1.525 1.00 92.81 91 GLY A CA 1
ATOM 682 C C . GLY A 1 91 ? 14.644 -2.704 0.678 1.00 92.81 91 GLY A C 1
ATOM 683 O O . GLY A 1 91 ? 15.460 -2.235 -0.120 1.00 92.81 91 GLY A O 1
ATOM 684 N N . PRO A 1 92 ? 13.404 -2.212 0.816 1.00 96.25 92 PRO A N 1
ATOM 685 C CA . PRO A 1 92 ? 12.948 -1.005 0.141 1.00 96.25 92 PRO A CA 1
ATOM 686 C C . PRO A 1 92 ? 13.600 0.246 0.739 1.00 96.25 92 PRO A C 1
ATOM 688 O O . PRO A 1 92 ? 13.711 0.381 1.960 1.00 96.25 92 PRO A O 1
ATOM 691 N N . GLY A 1 93 ? 13.983 1.174 -0.132 1.00 95.75 93 GLY A N 1
ATOM 692 C CA . GLY A 1 93 ? 14.514 2.488 0.224 1.00 95.75 93 GLY A CA 1
ATOM 693 C C . GLY A 1 93 ? 13.675 3.620 -0.377 1.00 95.75 93 GLY A C 1
ATOM 694 O O . GLY A 1 93 ? 12.677 3.357 -1.047 1.00 95.75 93 GLY A O 1
ATOM 695 N N . PRO A 1 94 ? 14.067 4.886 -0.153 1.00 96.56 94 PRO A N 1
ATOM 696 C CA . PRO A 1 94 ? 13.291 6.035 -0.615 1.00 96.56 94 PRO A CA 1
ATOM 697 C C . PRO A 1 94 ? 13.433 6.296 -2.113 1.00 96.56 94 PRO A C 1
ATOM 699 O O . PRO A 1 94 ? 12.620 7.016 -2.681 1.00 96.56 94 PRO A O 1
ATOM 702 N N . SER A 1 95 ? 14.456 5.749 -2.761 1.00 96.88 95 SER A N 1
ATOM 703 C CA . SER A 1 95 ? 14.680 5.927 -4.192 1.00 96.88 95 SER A CA 1
ATOM 704 C C . SER A 1 95 ? 13.899 4.898 -4.998 1.00 96.88 95 SER A C 1
ATOM 706 O O . SER A 1 95 ? 13.961 3.712 -4.701 1.00 96.88 95 SER A O 1
ATOM 708 N N . TRP A 1 96 ? 13.200 5.346 -6.039 1.00 96.81 96 TRP A N 1
ATOM 709 C CA . TRP A 1 96 ? 12.542 4.473 -7.004 1.00 96.81 96 TRP A CA 1
ATOM 710 C C . TRP A 1 96 ? 13.588 3.769 -7.868 1.00 96.81 96 TRP A C 1
ATOM 712 O O . TRP A 1 96 ? 14.336 4.405 -8.618 1.00 96.81 96 TRP A O 1
ATOM 722 N N . THR A 1 97 ? 13.625 2.443 -7.769 1.00 96.50 97 THR A N 1
ATOM 723 C CA . THR A 1 97 ? 14.586 1.584 -8.463 1.00 96.50 97 THR A CA 1
ATOM 724 C C . THR A 1 97 ? 13.901 0.524 -9.325 1.00 96.50 97 THR A C 1
ATOM 726 O O . THR A 1 97 ? 12.691 0.303 -9.271 1.00 96.50 97 THR A O 1
ATOM 729 N N . LEU A 1 98 ? 14.702 -0.214 -10.099 1.00 96.19 98 LEU A N 1
ATOM 730 C CA . LEU A 1 98 ? 14.225 -1.401 -10.812 1.00 96.19 98 LEU A CA 1
ATOM 731 C C . LEU A 1 98 ? 13.683 -2.483 -9.865 1.00 96.19 98 LEU A C 1
ATOM 733 O O . LEU A 1 98 ? 12.791 -3.231 -10.259 1.00 96.19 98 LEU A O 1
ATOM 737 N N . ALA A 1 99 ? 14.179 -2.558 -8.624 1.00 96.88 99 ALA A N 1
ATOM 738 C CA . ALA A 1 99 ? 13.655 -3.493 -7.632 1.00 96.88 99 ALA A CA 1
ATOM 739 C C . ALA A 1 99 ? 12.225 -3.119 -7.220 1.00 96.88 99 ALA A C 1
ATOM 741 O O . ALA A 1 99 ? 11.386 -4.007 -7.083 1.00 96.88 99 ALA A O 1
ATOM 742 N N . ASP A 1 100 ? 11.919 -1.825 -7.094 1.00 97.69 100 ASP A N 1
ATOM 743 C CA . ASP A 1 100 ? 10.562 -1.339 -6.819 1.00 97.69 100 ASP A CA 1
ATOM 744 C C . ASP A 1 100 ? 9.620 -1.662 -7.974 1.00 97.69 100 ASP A C 1
ATOM 746 O O . ASP A 1 100 ? 8.575 -2.274 -7.756 1.00 97.69 100 ASP A O 1
ATOM 750 N N . LYS A 1 1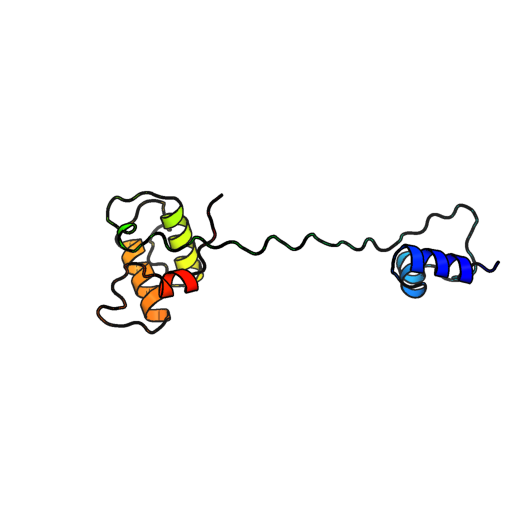01 ? 10.040 -1.362 -9.210 1.00 97.50 101 LYS A N 1
ATOM 751 C CA . LYS A 1 101 ? 9.276 -1.701 -10.418 1.00 97.50 101 LYS A CA 1
ATOM 752 C C . LYS A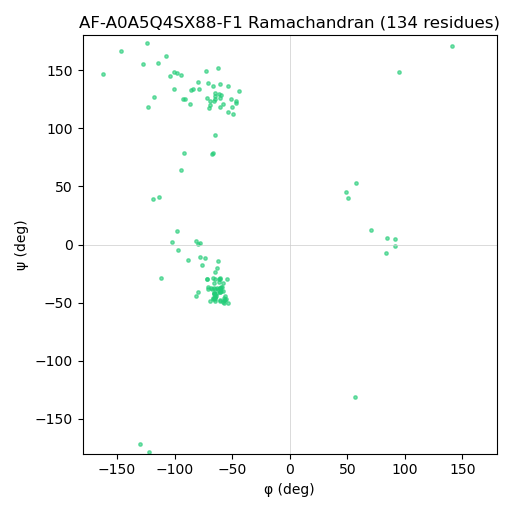 1 101 ? 8.998 -3.207 -10.507 1.00 97.50 101 LYS A C 1
ATOM 754 O O . LYS A 1 101 ? 7.860 -3.619 -10.710 1.00 97.50 101 LYS A O 1
ATOM 759 N N . ALA A 1 102 ? 10.010 -4.050 -10.293 1.00 97.94 102 ALA A N 1
ATOM 760 C CA . ALA A 1 102 ? 9.849 -5.506 -10.311 1.00 97.94 102 ALA A CA 1
ATOM 761 C C . ALA A 1 102 ? 8.942 -6.018 -9.177 1.00 97.94 102 ALA A C 1
ATOM 763 O O . ALA A 1 102 ? 8.143 -6.937 -9.385 1.00 97.94 102 ALA A O 1
ATOM 764 N N . SER A 1 103 ? 9.047 -5.417 -7.989 1.00 98.38 103 SER A N 1
ATOM 765 C CA . SER A 1 103 ? 8.197 -5.740 -6.839 1.00 98.38 103 SER A CA 1
ATOM 766 C C . SER A 1 103 ? 6.739 -5.373 -7.107 1.00 98.38 103 SER A C 1
ATOM 768 O O . SER A 1 103 ? 5.835 -6.159 -6.826 1.00 98.38 103 SER A O 1
ATOM 770 N N . TYR A 1 104 ? 6.501 -4.209 -7.709 1.00 98.31 104 TYR A N 1
ATOM 771 C CA . TYR A 1 104 ? 5.157 -3.758 -8.038 1.00 98.31 104 TYR A CA 1
ATOM 772 C C . TYR A 1 104 ? 4.543 -4.568 -9.185 1.00 98.31 104 TYR A C 1
ATOM 774 O O . TYR A 1 104 ? 3.373 -4.931 -9.123 1.00 98.31 104 TYR A O 1
ATOM 782 N N . ALA A 1 105 ? 5.343 -4.969 -10.177 1.00 98.38 105 ALA A N 1
ATOM 783 C CA . ALA A 1 105 ? 4.893 -5.872 -11.235 1.00 98.38 105 ALA A CA 1
ATOM 784 C C . ALA A 1 105 ? 4.437 -7.227 -10.661 1.00 98.38 105 ALA A C 1
ATOM 786 O O . ALA A 1 105 ? 3.460 -7.819 -11.118 1.00 98.38 105 ALA A O 1
ATOM 787 N N . ALA A 1 106 ? 5.126 -7.728 -9.627 1.00 98.38 106 ALA A N 1
ATOM 788 C CA . ALA A 1 106 ? 4.700 -8.931 -8.914 1.00 98.38 106 ALA A CA 1
ATOM 789 C C . ALA A 1 106 ? 3.377 -8.720 -8.161 1.00 98.38 106 ALA A C 1
ATOM 791 O O . ALA A 1 106 ? 2.541 -9.621 -8.151 1.00 98.38 106 ALA A O 1
ATOM 792 N N . TRP A 1 107 ? 3.165 -7.534 -7.590 1.00 98.44 107 TRP A N 1
ATOM 793 C CA . TRP A 1 107 ? 1.898 -7.162 -6.964 1.00 98.44 107 TRP A CA 1
ATOM 794 C C . TRP A 1 107 ? 0.744 -7.082 -7.966 1.00 98.44 107 TRP A C 1
ATOM 796 O O . TRP A 1 107 ? -0.295 -7.693 -7.739 1.00 98.44 107 TRP A O 1
ATOM 806 N N . GLN A 1 108 ? 0.937 -6.425 -9.110 1.00 98.56 108 GLN A N 1
ATOM 807 C CA . GLN A 1 108 ? -0.051 -6.404 -10.193 1.00 98.56 108 GLN A CA 1
ATOM 808 C C . GLN A 1 108 ? -0.422 -7.831 -10.626 1.00 98.56 108 GLN A C 1
ATOM 810 O O . GLN A 1 108 ? -1.603 -8.170 -10.678 1.00 98.56 108 GLN A O 1
ATOM 815 N N . ARG A 1 109 ? 0.566 -8.714 -10.827 1.00 98.12 109 ARG A N 1
ATOM 816 C CA . ARG A 1 109 ? 0.306 -10.134 -11.130 1.00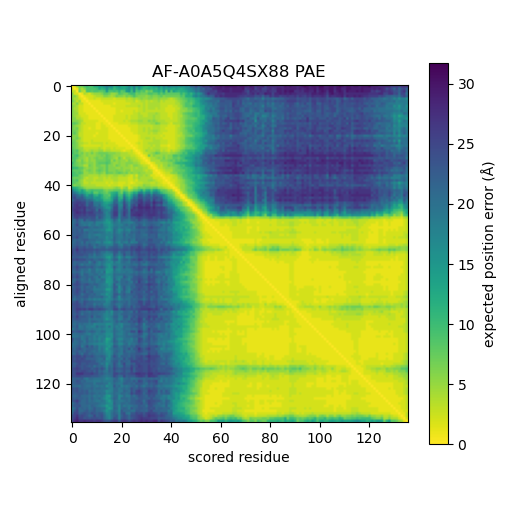 98.12 109 ARG A CA 1
ATOM 817 C C . ARG A 1 109 ? -0.470 -10.850 -10.027 1.00 98.12 109 ARG A C 1
ATOM 819 O O . ARG A 1 109 ? -1.370 -11.623 -10.332 1.00 98.12 109 ARG A O 1
ATOM 826 N N . LYS A 1 110 ? -0.168 -10.577 -8.752 1.00 97.62 110 LYS A N 1
ATOM 827 C CA . LYS A 1 110 ? -0.919 -11.125 -7.607 1.00 97.62 110 LYS A CA 1
ATOM 828 C C . LYS A 1 110 ? -2.390 -10.691 -7.625 1.00 97.62 110 LYS A C 1
ATOM 830 O O . LYS A 1 110 ? -3.248 -11.460 -7.212 1.00 97.62 110 LYS A O 1
ATOM 835 N N . LEU A 1 111 ? -2.674 -9.494 -8.136 1.00 97.19 111 LEU A N 1
ATOM 836 C CA . LEU A 1 111 ? -4.031 -8.987 -8.352 1.00 97.19 111 LEU A CA 1
ATOM 837 C C . LEU A 1 111 ? -4.703 -9.531 -9.630 1.00 97.19 111 LEU A C 1
ATOM 839 O O . LEU A 1 111 ? -5.837 -9.158 -9.915 1.00 97.19 111 LEU A O 1
ATOM 843 N N . GLY A 1 112 ? -4.028 -10.386 -10.406 1.00 97.44 112 GLY A N 1
ATOM 844 C CA . GLY A 1 112 ? -4.549 -10.971 -11.648 1.00 97.44 112 GLY A CA 1
ATOM 845 C C . GLY A 1 112 ? -4.238 -10.177 -12.921 1.00 97.44 112 GLY A C 1
ATOM 846 O O . GLY A 1 112 ? -4.696 -10.557 -13.995 1.00 97.44 112 GLY A O 1
ATOM 847 N N . TYR A 1 113 ? -3.452 -9.102 -12.836 1.00 96.50 113 TYR A N 1
ATOM 848 C CA . TYR A 1 113 ? -3.030 -8.331 -14.007 1.00 96.50 113 TYR A CA 1
ATOM 849 C C . TYR A 1 113 ? -1.986 -9.128 -14.802 1.00 96.50 113 TYR A C 1
ATOM 851 O O . TYR A 1 113 ? -1.188 -9.881 -14.234 1.00 96.50 113 TYR A O 1
ATOM 859 N N . SER A 1 114 ? -1.948 -8.945 -16.121 1.00 93.69 114 SER A N 1
ATOM 860 C CA . SER A 1 114 ? -1.007 -9.652 -16.995 1.00 93.69 114 SER A CA 1
ATOM 861 C C . SER A 1 114 ? -0.573 -8.788 -18.179 1.00 93.69 114 SER A C 1
ATOM 863 O O . SER A 1 114 ? -1.151 -7.736 -18.437 1.00 93.69 114 SER A O 1
ATOM 865 N N . GLY A 1 115 ? 0.484 -9.208 -18.879 1.00 91.88 115 GLY A N 1
ATOM 866 C CA . GLY A 1 115 ? 1.006 -8.471 -20.029 1.00 91.88 115 GLY A CA 1
ATOM 867 C C . GLY A 1 115 ? 1.383 -7.028 -19.680 1.00 91.88 115 GLY A C 1
ATOM 868 O O . GLY A 1 115 ? 2.081 -6.786 -18.693 1.00 91.88 115 GLY A O 1
ATOM 869 N N . ALA A 1 116 ? 0.913 -6.083 -20.496 1.00 91.31 116 ALA A N 1
ATOM 870 C CA . ALA A 1 116 ? 1.172 -4.654 -20.327 1.00 91.31 116 ALA A CA 1
ATOM 871 C C . ALA A 1 116 ? 0.553 -4.067 -19.046 1.00 91.31 116 ALA A C 1
ATOM 873 O O . ALA A 1 116 ? 1.071 -3.086 -18.524 1.00 91.31 116 ALA A O 1
ATOM 874 N N . ASP A 1 117 ? -0.489 -4.691 -18.492 1.00 89.06 117 ASP A N 1
ATOM 875 C CA . ASP A 1 117 ? -1.149 -4.211 -17.274 1.00 89.06 117 ASP A CA 1
ATOM 876 C C . ASP A 1 117 ? -0.353 -4.556 -15.995 1.00 89.06 117 ASP A C 1
ATOM 878 O O . ASP A 1 117 ? -0.651 -4.059 -14.908 1.00 89.06 117 ASP A O 1
ATOM 882 N N . ALA A 1 118 ? 0.674 -5.410 -16.108 1.00 95.50 118 ALA A N 1
ATOM 883 C CA . ALA A 1 118 ? 1.590 -5.789 -15.029 1.00 95.50 118 ALA A CA 1
ATOM 884 C C . ALA A 1 118 ? 3.029 -5.292 -15.276 1.00 95.50 118 ALA A C 1
ATOM 886 O O . ALA A 1 118 ? 4.009 -6.009 -15.035 1.00 95.50 118 ALA A O 1
ATOM 887 N N . ASP A 1 119 ? 3.146 -4.065 -15.781 1.00 95.62 119 ASP A N 1
ATOM 888 C CA . ASP A 1 119 ? 4.393 -3.397 -16.166 1.00 95.62 119 ASP A CA 1
ATOM 889 C C . ASP A 1 119 ? 5.272 -2.927 -14.990 1.00 95.62 119 ASP A C 1
ATOM 891 O O . ASP A 1 119 ? 6.437 -2.562 -15.181 1.00 95.62 119 ASP A O 1
ATOM 895 N N . GLY A 1 120 ? 4.743 -2.949 -13.768 1.00 97.00 120 GLY A N 1
ATOM 896 C CA . GLY A 1 120 ? 5.395 -2.483 -12.551 1.00 97.00 120 GLY A CA 1
ATOM 897 C C . GLY A 1 120 ? 5.278 -0.989 -12.279 1.00 97.00 120 GLY A C 1
ATOM 898 O O . GLY A 1 120 ? 5.891 -0.518 -11.321 1.00 97.00 120 GLY A O 1
ATOM 899 N N . ILE A 1 121 ? 4.522 -0.238 -13.083 1.00 97.25 121 ILE A N 1
ATOM 900 C CA . ILE A 1 121 ? 4.208 1.160 -12.794 1.00 97.25 121 ILE A CA 1
ATOM 901 C C . ILE A 1 121 ? 2.879 1.217 -12.033 1.00 97.25 121 ILE A C 1
ATOM 903 O O . ILE A 1 121 ? 1.871 0.684 -12.498 1.00 97.25 121 ILE A O 1
ATOM 907 N N . PRO A 1 122 ? 2.835 1.852 -10.850 1.00 97.81 122 PRO A N 1
ATOM 908 C CA . PRO A 1 122 ? 1.604 1.941 -10.087 1.00 97.81 122 PRO A CA 1
ATOM 909 C C . PRO A 1 122 ? 0.477 2.652 -10.836 1.00 97.81 122 PRO A C 1
ATOM 911 O O . PRO A 1 122 ? 0.636 3.781 -11.298 1.00 97.81 122 PRO A O 1
ATOM 914 N N . GLY A 1 123 ? -0.687 2.001 -10.884 1.00 97.25 123 GLY A N 1
ATOM 915 C CA . GLY A 1 123 ? -1.964 2.592 -11.276 1.00 97.25 123 GLY A CA 1
ATOM 916 C C . GLY A 1 123 ? -2.887 2.770 -10.070 1.00 97.25 123 GLY A C 1
ATOM 917 O O . GLY A 1 123 ? -2.705 2.123 -9.037 1.00 97.25 123 GLY A O 1
ATOM 918 N N . LYS A 1 124 ? -3.916 3.619 -10.200 1.00 96.06 124 LYS A N 1
ATOM 919 C CA . LYS A 1 124 ? -4.829 3.953 -9.091 1.00 96.06 124 LYS A CA 1
ATOM 920 C C . LYS A 1 124 ? -5.439 2.708 -8.431 1.00 96.06 124 LYS A C 1
ATOM 922 O O . LYS A 1 124 ? -5.360 2.555 -7.218 1.00 96.06 124 LYS A O 1
ATOM 927 N N . THR A 1 125 ? -5.998 1.793 -9.221 1.00 96.75 125 THR A N 1
ATOM 928 C CA . THR A 1 125 ? -6.697 0.606 -8.702 1.00 96.75 125 THR A CA 1
ATOM 929 C C . THR A 1 125 ? -5.765 -0.360 -7.969 1.00 96.75 125 THR A C 1
ATOM 931 O O . THR A 1 125 ? -6.112 -0.860 -6.900 1.00 96.75 125 THR A O 1
ATOM 934 N N . SER A 1 126 ? -4.570 -0.621 -8.507 1.00 97.62 126 SER A N 1
ATOM 935 C CA . SER A 1 126 ? -3.582 -1.485 -7.849 1.00 97.62 126 SER A CA 1
ATOM 936 C C . SER A 1 126 ? -2.960 -0.808 -6.623 1.00 97.62 126 SER A C 1
ATOM 938 O O . SER A 1 126 ? -2.595 -1.490 -5.666 1.00 97.62 126 SER A O 1
ATOM 940 N N . TRP A 1 127 ? -2.854 0.525 -6.628 1.00 97.94 127 TRP A N 1
ATOM 941 C CA . TRP A 1 127 ? -2.357 1.323 -5.507 1.00 97.94 127 TRP A CA 1
ATOM 942 C C . TRP A 1 127 ? -3.323 1.316 -4.322 1.00 97.94 127 TRP A C 1
ATOM 944 O O . TRP A 1 127 ? -2.911 1.012 -3.202 1.00 97.94 127 TRP A O 1
ATOM 954 N N . ASP A 1 128 ? -4.609 1.568 -4.573 1.00 96.56 128 ASP A N 1
ATOM 955 C CA . ASP A 1 128 ? -5.647 1.588 -3.536 1.00 96.56 128 ASP A CA 1
ATOM 956 C C . ASP A 1 128 ? -5.743 0.226 -2.821 1.00 96.56 128 ASP A C 1
ATOM 958 O O . ASP A 1 128 ? -5.903 0.155 -1.600 1.00 96.56 128 ASP A O 1
ATOM 962 N N .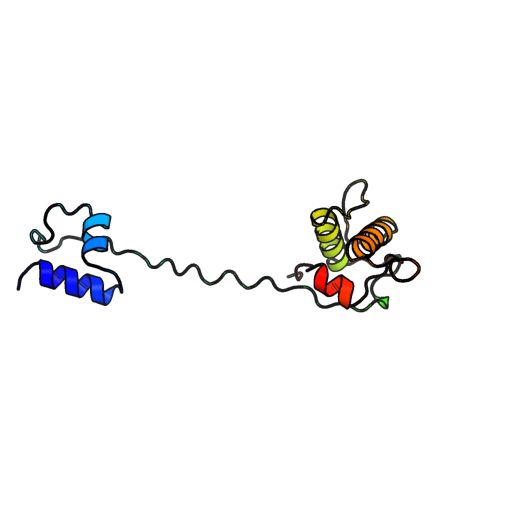 GLN A 1 129 ? -5.557 -0.873 -3.562 1.00 96.62 129 GLN A N 1
ATOM 963 C CA . GLN A 1 129 ? -5.521 -2.224 -2.995 1.00 96.62 129 GLN A CA 1
ATOM 964 C C . GLN A 1 129 ? -4.256 -2.510 -2.181 1.00 96.62 129 GLN A C 1
ATOM 966 O O . GLN A 1 129 ? -4.305 -3.286 -1.224 1.00 96.62 129 GLN A O 1
ATOM 971 N N . LEU A 1 130 ? -3.129 -1.878 -2.526 1.00 96.94 130 LEU A N 1
ATOM 972 C CA . LEU A 1 130 ? -1.877 -2.073 -1.803 1.00 96.94 130 LEU A CA 1
ATOM 973 C C . LEU A 1 130 ? -1.990 -1.547 -0.365 1.00 96.94 130 LEU A C 1
ATOM 975 O O . LEU A 1 130 ? -1.377 -2.126 0.527 1.00 96.94 130 LEU A O 1
ATOM 979 N N . LYS A 1 131 ? -2.825 -0.528 -0.101 1.00 96.44 131 LYS A N 1
ATOM 980 C CA . LYS A 1 131 ? -3.030 0.062 1.238 1.00 96.44 131 LYS A CA 1
ATOM 981 C C . LYS A 1 131 ? -1.721 0.575 1.849 1.00 96.44 131 LYS A C 1
ATOM 983 O O . LYS A 1 131 ? -1.333 0.198 2.958 1.00 96.44 131 LYS A O 1
ATOM 988 N N . VAL A 1 132 ? -1.011 1.410 1.092 1.00 95.81 132 VAL A N 1
ATOM 989 C CA . VAL A 1 132 ? 0.215 2.078 1.552 1.00 95.81 132 VAL A CA 1
ATOM 990 C C . VAL A 1 132 ? -0.142 3.027 2.691 1.00 95.81 132 VAL A C 1
ATOM 992 O O . VAL A 1 132 ? -1.025 3.861 2.533 1.00 95.81 132 VAL A O 1
ATOM 995 N N . LEU A 1 133 ? 0.507 2.892 3.848 1.00 92.31 133 LEU A N 1
ATOM 996 C CA . LEU A 1 133 ? 0.245 3.768 4.993 1.00 92.31 133 LEU A CA 1
ATOM 997 C C . LEU A 1 133 ? 0.680 5.201 4.680 1.00 92.31 133 LEU A C 1
ATOM 999 O O . LEU A 1 133 ? 1.771 5.416 4.149 1.00 92.31 133 LEU A O 1
ATOM 1003 N N . LYS A 1 134 ? -0.161 6.167 5.051 1.00 90.88 134 LYS A N 1
ATOM 1004 C CA . LYS A 1 134 ? 0.139 7.591 4.908 1.00 90.88 134 LYS A CA 1
ATOM 1005 C C . LYS A 1 134 ? 1.385 7.959 5.713 1.00 90.88 134 LYS A C 1
ATOM 1007 O O . LYS A 1 134 ? 1.561 7.480 6.836 1.00 90.88 134 LYS A O 1
ATOM 1012 N N . GLN A 1 135 ? 2.250 8.781 5.129 1.00 82.44 135 GLN A N 1
ATOM 1013 C CA . GLN A 1 135 ? 3.443 9.288 5.813 1.00 82.44 135 GLN A CA 1
ATOM 1014 C C . GLN A 1 135 ? 3.060 10.527 6.645 1.00 82.44 135 GLN A C 1
ATOM 1016 O O . GLN A 1 135 ? 2.296 11.365 6.163 1.00 82.44 135 GLN A O 1
ATOM 1021 N N . LEU A 1 136 ? 3.515 10.592 7.903 1.00 70.31 136 LEU A N 1
ATOM 1022 C CA . LEU A 1 136 ? 3.286 11.718 8.825 1.00 70.31 136 LEU A CA 1
ATOM 1023 C C . LEU A 1 136 ? 4.407 12.754 8.731 1.00 70.31 136 LEU A C 1
ATOM 1025 O O . LEU A 1 136 ? 5.556 12.333 8.465 1.00 70.31 136 LEU A O 1
#

Secondary structure (DSSP, 8-state):
--HHHHHHHHHHHTT--HHHHHHHHT-S-TT-PPTTPPPPPPP-----PPPP-PBPPP--GGG--TT-B-HHHHHHHHHHHHTT----SS---SB--HHHHHHHHHHHHHTT--GGGGSS---HHHHHHHTPBPP-

Nearest PDB structures (foldseek):
  5c8q-assembly1_B  TM=7.917E-01  e=7.532E-01  Pyricularia oryzae
  1lbu-assembly1_A  TM=7.715E-01  e=1.806E+00  Streptomyces albus G

Sequence (136 aa):
MKSGDTLSAIATRHKTTVATLVKLNNLRDPDELAVGQRLKVPSMNIAAPKPAAQYEPFPGAAFFHTGRTSPIVTAMGRRLVAEGCGRYKQGPGPSWTLADKASYAAWQRKLGYSGADADGIPGKTSWDQLKVLKQL

Solvent-accessible surface area (backbone atoms only — not comparable to full-atom values): 8067 Å² total; per-residue (Å²): 138,57,39,55,58,52,42,46,51,50,15,56,76,61,74,55,46,47,68,55,39,31,61,68,58,68,50,89,52,69,61,73,69,59,91,88,65,87,76,62,68,80,74,81,77,72,66,70,76,70,74,74,86,55,54,52,73,73,84,52,53,86,61,75,40,83,80,37,68,38,71,65,43,24,38,42,34,51,40,30,40,76,71,72,24,51,57,55,95,90,58,62,47,37,55,44,43,72,44,53,30,53,10,40,18,43,43,31,39,73,74,70,37,56,75,81,72,26,70,20,71,65,47,62,74,65,42,66,71,59,58,28,60,47,85,131

pLDDT: mean 87.82, std 12.82, range [49.25, 98.56]